Protein AF-A0A920PV78-F1 (afdb_monomer_lite)

Foldseek 3Di:
DFQQDAQLGPFDADAAPDPPDDDQDSVNLVVVVVPDDLVLFACWEEEELDCQLPNNVVNSVRSHGQAYEYEHQDPVSLVSNVVRCVSSVNVVRYDYDNDHSVVCLVPPDDAGSYYHDDDDPPDPCVVVSVVSVVVGHD

Radius of gyration: 13.83 Å; chains: 1; bounding box: 33×33×33 Å

Structure (mmCIF, N/CA/C/O backbone):
data_AF-A0A920PV78-F1
#
_entry.id   AF-A0A920PV78-F1
#
loop_
_atom_site.group_PDB
_atom_site.id
_atom_site.type_symbol
_atom_site.label_atom_id
_atom_site.label_alt_id
_atom_site.label_comp_id
_atom_site.label_asym_id
_atom_site.label_entity_id
_atom_site.label_seq_id
_atom_site.pdbx_PDB_ins_code
_atom_site.Cartn_x
_atom_site.Cartn_y
_atom_site.Cartn_z
_atom_site.occupancy
_atom_site.B_iso_or_equiv
_atom_site.auth_seq_id
_atom_site.auth_comp_id
_atom_site.auth_asym_id
_atom_site.auth_atom_id
_atom_site.pdbx_PDB_model_num
ATOM 1 N N . MET A 1 1 ? 5.103 12.689 5.967 1.00 86.69 1 MET A N 1
ATOM 2 C CA . MET A 1 1 ? 3.964 12.552 5.028 1.00 86.69 1 MET A CA 1
ATOM 3 C C . MET A 1 1 ? 2.683 12.385 5.833 1.00 86.69 1 MET A C 1
ATOM 5 O O . MET A 1 1 ? 2.788 12.178 7.041 1.00 86.69 1 MET A O 1
ATOM 9 N N . ARG A 1 2 ? 1.503 12.491 5.217 1.00 93.75 2 ARG A N 1
ATOM 10 C CA . ARG A 1 2 ? 0.218 12.165 5.852 1.00 93.75 2 ARG A CA 1
ATOM 11 C C . ARG A 1 2 ? -0.676 11.354 4.909 1.00 93.75 2 ARG A C 1
ATOM 13 O O . ARG A 1 2 ? -0.409 11.324 3.704 1.00 93.75 2 ARG A O 1
ATOM 20 N N . VAL A 1 3 ? -1.677 10.686 5.478 1.00 96.06 3 VAL A N 1
ATOM 21 C CA . VAL A 1 3 ? -2.790 10.064 4.737 1.00 96.06 3 VAL A CA 1
ATOM 22 C C . VAL A 1 3 ? -3.632 11.177 4.111 1.00 96.06 3 VAL A C 1
ATOM 24 O O . VAL A 1 3 ? -3.970 12.138 4.810 1.00 96.06 3 VAL A O 1
ATOM 27 N N . ALA A 1 4 ? -3.925 11.085 2.815 1.00 95.62 4 ALA A N 1
ATOM 28 C CA . ALA A 1 4 ? -4.491 12.197 2.055 1.00 95.62 4 ALA A CA 1
ATOM 29 C C . ALA A 1 4 ? -6.029 12.283 2.145 1.00 95.62 4 ALA A C 1
ATOM 31 O O . ALA A 1 4 ? -6.594 13.383 2.178 1.00 95.62 4 ALA A O 1
ATOM 32 N N . GLY A 1 5 ? -6.706 11.140 2.233 1.00 93.38 5 GLY A N 1
ATOM 33 C CA . GLY A 1 5 ? -8.157 10.988 2.213 1.00 93.38 5 GLY A CA 1
ATOM 34 C C . GLY A 1 5 ? -8.642 9.777 3.014 1.00 93.38 5 GLY A C 1
ATOM 35 O O . GLY A 1 5 ? -7.881 9.161 3.759 1.00 93.38 5 GLY A O 1
ATOM 36 N N . GLY A 1 6 ? -9.939 9.480 2.917 1.00 94.81 6 GLY A N 1
ATOM 37 C CA . GLY A 1 6 ? -10.564 8.351 3.611 1.00 94.81 6 GLY A CA 1
ATOM 38 C C . GLY A 1 6 ? -10.736 8.520 5.130 1.00 94.81 6 GLY A C 1
ATOM 39 O O . GLY A 1 6 ? -10.683 9.637 5.653 1.00 94.81 6 GLY A O 1
ATOM 40 N N . SER A 1 7 ? -10.963 7.407 5.834 1.00 96.50 7 SER A N 1
ATOM 41 C CA . SER A 1 7 ? -11.244 7.372 7.278 1.00 96.50 7 SER A CA 1
ATOM 42 C C . SER A 1 7 ? -10.067 7.834 8.139 1.00 96.50 7 SER A C 1
ATOM 44 O O . SER A 1 7 ? -10.270 8.458 9.177 1.00 96.50 7 SER A O 1
ATOM 46 N N . GLU A 1 8 ? -8.833 7.602 7.684 1.00 96.75 8 GLU A N 1
ATOM 47 C CA . GLU A 1 8 ? -7.606 7.930 8.417 1.00 96.75 8 GLU A CA 1
ATOM 48 C C . GLU A 1 8 ? -6.941 9.231 7.938 1.00 96.75 8 GLU A C 1
ATOM 50 O O . GLU A 1 8 ? -5.763 9.484 8.226 1.00 96.75 8 GLU A O 1
ATOM 55 N N . LYS A 1 9 ? -7.682 10.078 7.208 1.00 96.56 9 LYS A N 1
ATOM 56 C CA . LYS A 1 9 ? -7.189 11.345 6.653 1.00 96.56 9 LYS A CA 1
ATOM 57 C C . LYS A 1 9 ? -6.443 12.188 7.693 1.00 96.56 9 LYS A C 1
ATOM 59 O O . LYS A 1 9 ? -6.900 12.417 8.810 1.00 96.56 9 LYS A O 1
ATOM 64 N N . GLY A 1 10 ? -5.289 12.724 7.295 1.00 95.19 10 GLY A N 1
ATOM 65 C CA . GLY A 1 10 ? -4.483 13.634 8.109 1.00 95.19 10 GLY A CA 1
ATOM 66 C C . GLY A 1 10 ? -3.550 12.948 9.112 1.00 95.19 10 GLY A C 1
ATOM 67 O O . GLY A 1 10 ? -2.667 13.624 9.667 1.00 95.19 10 GLY A O 1
ATOM 68 N N . ARG A 1 11 ? -3.652 11.625 9.316 1.00 96.19 11 ARG A N 1
ATOM 69 C CA . ARG A 1 11 ? -2.695 10.879 10.148 1.00 96.19 11 ARG A CA 1
ATOM 70 C C . ARG A 1 11 ? -1.281 10.967 9.591 1.00 96.19 11 ARG A C 1
ATOM 72 O O . ARG A 1 11 ? -1.071 10.952 8.381 1.00 96.19 11 ARG A O 1
ATOM 79 N N . ARG A 1 12 ? -0.292 11.097 10.482 1.00 94.94 12 ARG A N 1
ATOM 80 C CA . ARG A 1 12 ? 1.124 11.196 10.099 1.00 94.94 12 ARG A CA 1
ATOM 81 C C . ARG A 1 12 ? 1.662 9.834 9.683 1.00 94.94 12 ARG A C 1
ATOM 83 O O . ARG A 1 12 ? 1.474 8.861 10.394 1.00 94.94 12 ARG A O 1
ATOM 90 N N . LEU A 1 13 ? 2.415 9.827 8.588 1.00 94.25 13 LEU A N 1
ATOM 91 C CA . LEU A 1 13 ? 3.166 8.679 8.097 1.00 94.25 13 LEU A CA 1
ATOM 92 C C . LEU A 1 13 ? 4.664 8.980 8.143 1.00 94.25 13 LEU A C 1
ATOM 94 O O . LEU A 1 13 ? 5.117 10.057 7.711 1.00 94.25 13 LEU A O 1
ATOM 98 N N . LYS A 1 14 ? 5.423 8.003 8.640 1.00 93.38 14 LYS A N 1
ATOM 99 C CA . LYS A 1 14 ? 6.883 7.966 8.584 1.00 93.38 14 LYS A CA 1
ATOM 100 C C . LYS A 1 14 ? 7.351 7.892 7.130 1.00 93.38 14 LYS A C 1
ATOM 102 O O . LYS A 1 14 ? 6.676 7.335 6.263 1.00 93.38 14 LYS A O 1
ATOM 107 N N . GLY A 1 15 ? 8.487 8.533 6.871 1.00 88.19 15 GLY A N 1
ATOM 108 C CA . GLY A 1 15 ? 9.099 8.606 5.548 1.00 88.19 15 GLY A CA 1
ATOM 109 C C . GLY A 1 15 ? 10.017 7.437 5.226 1.00 88.19 15 GLY A C 1
ATOM 110 O O . GLY A 1 15 ? 10.325 6.628 6.097 1.00 88.19 15 GLY A O 1
ATOM 111 N N . ALA A 1 16 ? 10.453 7.382 3.967 1.00 84.06 16 ALA A N 1
ATOM 112 C CA . ALA A 1 16 ? 11.410 6.389 3.502 1.00 84.06 16 ALA A CA 1
ATOM 113 C C . ALA A 1 16 ? 12.742 6.567 4.237 1.00 84.06 16 ALA A C 1
ATOM 115 O O . ALA A 1 16 ? 13.184 7.693 4.470 1.00 84.06 16 ALA A O 1
ATOM 116 N N . VAL A 1 17 ? 13.391 5.454 4.576 1.00 79.25 17 VAL A N 1
ATOM 117 C CA . VAL A 1 17 ? 14.694 5.466 5.267 1.00 79.25 17 VAL A CA 1
ATOM 118 C C . VAL A 1 17 ? 15.835 5.829 4.305 1.00 79.25 17 VAL A C 1
ATOM 120 O O . VAL A 1 17 ? 16.872 6.340 4.719 1.00 79.25 17 VAL A O 1
ATOM 123 N N . THR A 1 18 ? 15.648 5.593 3.005 1.00 70.06 18 THR A N 1
ATOM 124 C CA . THR A 1 18 ? 16.623 5.874 1.946 1.00 70.06 18 THR A CA 1
ATOM 125 C C . THR A 1 18 ? 16.369 7.231 1.285 1.00 70.06 18 THR A C 1
ATOM 127 O O . THR A 1 18 ? 15.274 7.508 0.794 1.00 70.06 18 THR A O 1
ATOM 130 N N . SER A 1 19 ? 17.406 8.072 1.221 1.00 56.56 19 SER A N 1
ATOM 131 C CA . SER A 1 19 ? 17.350 9.446 0.693 1.00 56.56 19 SER A CA 1
ATOM 132 C C . SER A 1 19 ? 17.176 9.543 -0.826 1.00 56.56 19 SER A C 1
ATOM 134 O O . SER A 1 19 ? 16.804 10.600 -1.327 1.00 56.56 19 SER A O 1
ATOM 136 N N . ASN A 1 20 ? 17.409 8.454 -1.565 1.00 63.09 20 ASN A N 1
ATOM 137 C CA . ASN A 1 20 ? 17.364 8.443 -3.032 1.00 63.09 20 ASN A CA 1
ATOM 138 C C . ASN A 1 20 ? 15.993 8.068 -3.622 1.00 63.09 20 ASN A C 1
ATOM 140 O O . ASN A 1 20 ? 15.857 7.906 -4.834 1.00 63.09 20 ASN A O 1
ATOM 144 N N . THR A 1 21 ? 14.978 7.914 -2.773 1.00 62.69 21 THR A N 1
ATOM 145 C CA . THR A 1 21 ? 13.622 7.523 -3.173 1.00 62.69 21 THR A CA 1
ATOM 146 C C . THR A 1 21 ? 12.733 8.760 -3.220 1.00 62.69 21 THR A C 1
ATOM 148 O O . THR A 1 21 ? 12.501 9.402 -2.194 1.00 62.69 21 THR A O 1
ATOM 151 N N . ARG A 1 22 ? 12.228 9.113 -4.410 1.00 65.44 22 ARG A N 1
ATOM 152 C CA . ARG A 1 22 ? 11.190 10.143 -4.534 1.00 65.44 22 ARG A CA 1
ATOM 153 C C . ARG A 1 22 ? 9.903 9.581 -3.949 1.00 65.44 22 ARG A C 1
ATOM 155 O O . ARG A 1 22 ? 9.322 8.669 -4.515 1.00 65.44 22 ARG A O 1
ATOM 162 N N . ALA A 1 23 ? 9.479 10.112 -2.810 1.00 70.00 23 ALA A N 1
ATOM 163 C CA . ALA A 1 23 ? 8.217 9.707 -2.216 1.00 70.00 23 ALA A CA 1
ATOM 164 C C . ALA A 1 23 ? 7.043 10.224 -3.057 1.00 70.00 23 ALA A C 1
ATOM 166 O O . ALA A 1 23 ? 6.986 11.415 -3.380 1.00 70.00 23 ALA A O 1
ATOM 167 N N . THR A 1 24 ? 6.077 9.352 -3.339 1.00 79.38 24 THR A N 1
ATOM 168 C CA . THR A 1 24 ? 4.803 9.750 -3.941 1.00 79.38 24 THR A CA 1
ATOM 169 C C . THR A 1 24 ? 4.124 10.780 -3.042 1.00 79.38 24 THR A C 1
ATOM 171 O O . THR A 1 24 ? 3.922 10.576 -1.838 1.00 79.38 24 THR A O 1
ATOM 174 N N . THR A 1 25 ? 3.865 11.963 -3.600 1.00 85.25 25 THR A N 1
ATOM 175 C CA . THR A 1 25 ? 3.387 13.103 -2.812 1.00 85.25 25 THR A CA 1
ATOM 176 C C . THR A 1 25 ? 1.951 12.877 -2.347 1.00 85.25 25 THR A C 1
ATOM 178 O O . THR A 1 25 ? 1.188 12.152 -2.980 1.00 85.25 25 THR A O 1
ATOM 181 N N . GLU A 1 26 ? 1.557 13.537 -1.257 1.00 88.12 26 GLU A N 1
ATOM 182 C CA . GLU A 1 26 ? 0.172 13.504 -0.762 1.00 88.12 26 GLU A CA 1
ATOM 183 C C . GLU A 1 26 ? -0.832 13.933 -1.842 1.00 88.12 26 GLU A C 1
ATOM 185 O O . GLU A 1 26 ? -1.865 13.296 -2.013 1.00 88.12 26 GLU A O 1
ATOM 190 N N . ARG A 1 27 ? -0.477 14.943 -2.650 1.00 90.12 27 ARG A N 1
ATOM 191 C CA . ARG A 1 27 ? -1.287 15.401 -3.785 1.00 90.12 27 ARG A CA 1
ATOM 192 C C . ARG A 1 27 ? -1.450 14.326 -4.861 1.00 90.12 27 ARG A C 1
ATOM 194 O O . ARG A 1 27 ? -2.539 14.191 -5.406 1.00 90.12 27 ARG A O 1
ATOM 201 N N . VAL A 1 28 ? -0.386 13.585 -5.178 1.00 91.50 28 VAL A N 1
ATOM 202 C CA . VAL A 1 28 ? -0.443 12.504 -6.177 1.00 91.50 28 VAL A CA 1
ATOM 203 C C . VAL A 1 28 ? -1.284 11.342 -5.654 1.00 91.50 28 VAL A C 1
ATOM 205 O O . VAL A 1 28 ? -2.151 10.875 -6.382 1.00 91.50 28 VAL A O 1
ATOM 208 N N . ARG A 1 29 ? -1.113 10.934 -4.387 1.00 93.31 29 ARG A N 1
ATOM 209 C CA . ARG A 1 29 ? -1.968 9.901 -3.775 1.00 93.31 29 ARG A CA 1
ATOM 210 C C . ARG A 1 29 ? -3.444 10.298 -3.794 1.00 93.31 29 ARG A C 1
ATOM 212 O O . ARG A 1 29 ? -4.262 9.526 -4.275 1.00 93.31 29 ARG A O 1
ATOM 219 N N . ALA A 1 30 ? -3.768 11.519 -3.364 1.00 92.50 30 ALA A N 1
ATOM 220 C CA . ALA A 1 30 ? -5.139 12.029 -3.412 1.00 92.50 30 ALA A CA 1
ATOM 221 C C . ALA A 1 30 ? -5.718 12.000 -4.834 1.00 92.50 30 ALA A C 1
ATOM 223 O O . ALA A 1 30 ? -6.862 11.604 -5.026 1.00 92.50 30 ALA A O 1
ATOM 224 N N . ALA A 1 31 ? -4.928 12.406 -5.833 1.00 94.81 31 ALA A N 1
ATOM 225 C CA . ALA A 1 31 ? -5.363 12.402 -7.224 1.00 94.81 31 ALA A CA 1
ATOM 226 C C . ALA A 1 31 ? -5.638 10.982 -7.742 1.00 94.81 31 ALA A C 1
ATOM 228 O O . ALA A 1 31 ? -6.658 10.781 -8.390 1.00 94.81 31 ALA A O 1
ATOM 229 N N . ILE A 1 32 ? -4.779 10.006 -7.421 1.00 94.75 32 ILE A N 1
ATOM 230 C CA . ILE A 1 32 ? -4.966 8.599 -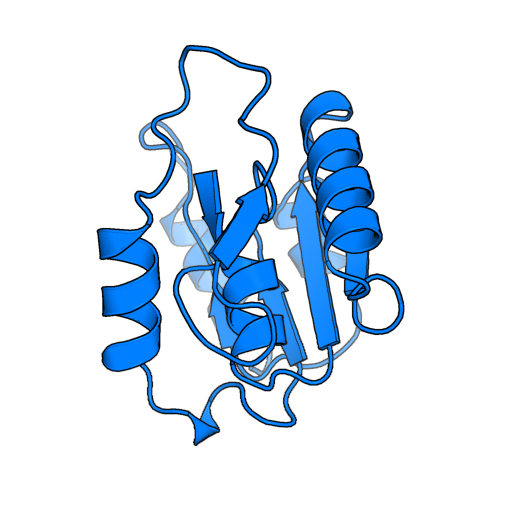7.811 1.00 94.75 32 ILE A CA 1
ATOM 231 C C . ILE A 1 32 ? -6.313 8.081 -7.296 1.00 94.75 32 ILE A C 1
ATOM 233 O O . ILE A 1 32 ? -7.143 7.659 -8.094 1.00 94.75 32 ILE A O 1
ATOM 237 N N . PHE A 1 33 ? -6.582 8.189 -5.992 1.00 95.19 33 PHE A N 1
ATOM 238 C CA . PHE A 1 33 ? -7.827 7.673 -5.404 1.00 95.19 33 PHE A CA 1
ATOM 239 C C . PHE A 1 33 ? -9.075 8.494 -5.752 1.00 95.19 33 PHE A C 1
ATOM 241 O O . PHE A 1 33 ? -10.187 8.007 -5.577 1.00 95.19 33 PHE A O 1
ATOM 248 N N . ASN A 1 34 ? -8.909 9.714 -6.269 1.00 94.69 34 ASN A N 1
ATOM 249 C CA . ASN A 1 34 ? -10.001 10.499 -6.843 1.00 94.69 34 ASN A CA 1
ATOM 250 C C . ASN A 1 34 ? -10.319 10.111 -8.301 1.00 94.69 34 ASN A C 1
ATOM 252 O O . ASN A 1 34 ? -11.405 10.415 -8.782 1.00 94.69 34 ASN A O 1
ATOM 256 N N . ILE A 1 35 ? -9.368 9.503 -9.017 1.00 95.81 35 ILE A N 1
ATOM 257 C CA . ILE A 1 35 ? -9.535 9.060 -10.411 1.00 95.81 35 ILE A CA 1
ATOM 258 C C . ILE A 1 35 ? -10.004 7.604 -10.474 1.00 95.81 35 ILE A C 1
ATOM 260 O O . ILE A 1 35 ? -10.811 7.265 -11.335 1.00 95.81 35 ILE A O 1
ATOM 264 N N . LEU A 1 36 ? -9.481 6.744 -9.596 1.00 94.44 36 LEU A N 1
ATOM 265 C CA . LEU A 1 36 ? -9.849 5.332 -9.547 1.00 94.44 36 LEU A CA 1
ATOM 266 C C . LEU A 1 36 ? -11.336 5.162 -9.219 1.00 94.44 36 LEU A C 1
ATOM 268 O O . LEU A 1 36 ? -11.835 5.780 -8.279 1.00 94.44 36 LEU A O 1
ATOM 272 N N . ASP A 1 37 ? -12.011 4.275 -9.953 1.00 95.12 37 ASP A N 1
ATOM 273 C CA . ASP A 1 37 ? -13.366 3.843 -9.611 1.00 95.12 37 ASP A CA 1
ATOM 274 C C . ASP A 1 37 ? -13.334 3.150 -8.235 1.00 95.12 37 ASP A C 1
ATOM 276 O O . ASP A 1 37 ? -12.611 2.160 -8.075 1.00 95.12 37 ASP A O 1
ATOM 280 N N . PRO A 1 38 ? -14.085 3.646 -7.232 1.00 94.94 38 PRO A N 1
ATOM 281 C CA . PRO A 1 38 ? -14.136 3.034 -5.910 1.00 94.94 38 PRO A CA 1
ATOM 282 C C . PRO A 1 38 ? -14.519 1.551 -5.918 1.00 94.94 38 PRO A C 1
ATOM 284 O O . PRO A 1 38 ? -14.048 0.811 -5.057 1.00 94.94 38 PRO A O 1
ATOM 287 N N . ASN A 1 39 ? -15.297 1.090 -6.903 1.00 95.00 39 ASN A N 1
ATOM 288 C CA . ASN A 1 39 ? -15.698 -0.316 -7.013 1.00 95.00 39 ASN A CA 1
ATOM 289 C C . ASN A 1 39 ? -14.519 -1.270 -7.261 1.00 95.00 39 ASN A C 1
ATOM 291 O O . ASN A 1 39 ? -14.661 -2.468 -7.049 1.00 95.00 39 ASN A O 1
ATOM 295 N N . LEU A 1 40 ? -13.360 -0.758 -7.690 1.00 93.50 40 LEU A N 1
ATOM 296 C CA . LEU A 1 40 ? -12.152 -1.564 -7.899 1.00 93.50 40 LEU A CA 1
ATOM 297 C C . LEU A 1 40 ? -11.438 -1.932 -6.594 1.00 93.50 40 LEU A C 1
ATOM 299 O O . LEU A 1 40 ? -10.536 -2.760 -6.614 1.00 93.50 40 LEU A O 1
ATOM 303 N N . TYR A 1 41 ? -11.750 -1.278 -5.472 1.00 95.06 41 TYR A N 1
ATOM 304 C CA . TYR A 1 41 ? -11.017 -1.511 -4.225 1.00 95.06 41 TYR A CA 1
ATOM 305 C C . TYR A 1 41 ? -11.872 -1.470 -2.958 1.00 95.06 41 TYR A C 1
ATOM 307 O O . TYR A 1 41 ? -11.467 -2.060 -1.959 1.00 95.06 41 TYR A O 1
ATOM 315 N N . GLN A 1 42 ? -13.022 -0.789 -2.940 1.00 96.56 42 GLN A N 1
ATOM 316 C CA . GLN A 1 42 ? -13.879 -0.734 -1.754 1.00 96.56 42 GLN A CA 1
ATOM 317 C C . GLN A 1 42 ? -14.508 -2.096 -1.466 1.00 96.56 42 GLN A C 1
ATOM 319 O O . GLN A 1 42 ? -15.121 -2.697 -2.342 1.00 96.56 42 GLN A O 1
ATOM 324 N N . GLY A 1 43 ? -14.347 -2.590 -0.236 1.00 96.25 43 GLY A N 1
ATOM 325 C CA . GLY A 1 43 ? -14.739 -3.957 0.126 1.00 96.25 43 GLY A CA 1
ATOM 326 C C . GLY A 1 43 ? -13.872 -5.053 -0.516 1.00 96.25 43 GLY A C 1
ATOM 327 O O . GLY A 1 43 ? -14.160 -6.236 -0.360 1.00 96.25 43 GLY A O 1
ATOM 328 N N . GLY A 1 44 ? -12.825 -4.667 -1.252 1.00 95.88 44 GLY A N 1
ATOM 329 C CA . GLY A 1 44 ? -11.947 -5.566 -1.993 1.00 95.88 44 GLY A CA 1
ATOM 330 C C . GLY A 1 44 ? -10.583 -5.775 -1.337 1.00 95.88 44 GLY A C 1
ATOM 331 O O . GLY A 1 44 ? -10.256 -5.212 -0.282 1.00 95.88 44 GLY A O 1
ATOM 332 N N . ARG A 1 45 ? -9.760 -6.592 -1.997 1.00 96.25 45 ARG A N 1
ATOM 333 C CA . ARG A 1 45 ? -8.365 -6.872 -1.643 1.00 96.25 45 ARG A CA 1
ATOM 334 C C . ARG A 1 45 ? -7.431 -6.140 -2.598 1.00 96.25 45 ARG A C 1
ATOM 336 O O . ARG A 1 45 ? -7.486 -6.348 -3.805 1.00 96.25 45 ARG A O 1
ATOM 343 N N . VAL A 1 46 ? -6.504 -5.359 -2.054 1.00 97.12 46 VAL A N 1
ATOM 344 C CA . VAL A 1 46 ? -5.491 -4.642 -2.844 1.00 97.12 46 VAL A CA 1
ATOM 345 C C . VAL A 1 46 ? -4.107 -5.250 -2.622 1.00 97.12 46 VAL A C 1
ATOM 347 O O . VAL A 1 46 ? -3.759 -5.658 -1.512 1.00 97.12 46 VAL A O 1
ATOM 350 N N . LEU A 1 47 ? -3.302 -5.297 -3.678 1.00 96.50 47 LEU A N 1
ATOM 351 C CA . LEU A 1 47 ? -1.901 -5.711 -3.633 1.00 96.50 47 LEU A CA 1
ATOM 352 C C . LEU A 1 47 ? -0.994 -4.507 -3.912 1.00 96.50 47 LEU A C 1
ATOM 354 O O . LEU A 1 47 ? -1.087 -3.908 -4.977 1.00 96.50 47 LEU A O 1
ATOM 358 N N . ASP A 1 48 ? -0.109 -4.152 -2.982 1.00 96.06 48 ASP A N 1
ATOM 359 C CA . ASP A 1 48 ? 0.858 -3.054 -3.134 1.00 96.06 48 ASP A CA 1
ATOM 360 C C . ASP A 1 48 ? 2.263 -3.634 -3.388 1.00 96.06 48 ASP A C 1
ATOM 362 O O . ASP A 1 48 ? 2.974 -4.020 -2.460 1.00 96.06 48 ASP A O 1
ATOM 366 N N . LEU A 1 49 ? 2.650 -3.759 -4.662 1.00 92.88 49 LEU A N 1
ATOM 367 C CA . LEU A 1 49 ? 3.801 -4.562 -5.113 1.00 92.88 49 LEU A CA 1
ATOM 368 C C . LEU A 1 49 ? 5.177 -3.897 -4.913 1.00 92.88 49 LEU A C 1
ATOM 370 O O . LEU A 1 49 ? 6.200 -4.578 -4.947 1.00 92.88 49 LEU A O 1
ATOM 374 N N . PHE A 1 50 ? 5.207 -2.584 -4.686 1.00 90.56 50 PHE A N 1
ATOM 375 C CA . PHE A 1 50 ? 6.423 -1.806 -4.414 1.00 90.56 50 PHE A CA 1
ATOM 376 C C . PHE A 1 50 ? 6.153 -0.833 -3.274 1.00 90.56 50 PHE A C 1
ATOM 378 O O . PHE A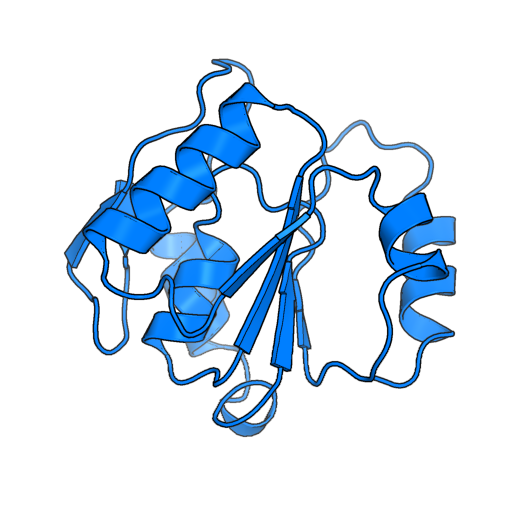 1 50 ? 6.218 0.387 -3.430 1.00 90.56 50 PHE A O 1
ATOM 385 N N . SER A 1 51 ? 5.793 -1.394 -2.123 1.00 91.56 51 SER A N 1
ATOM 386 C C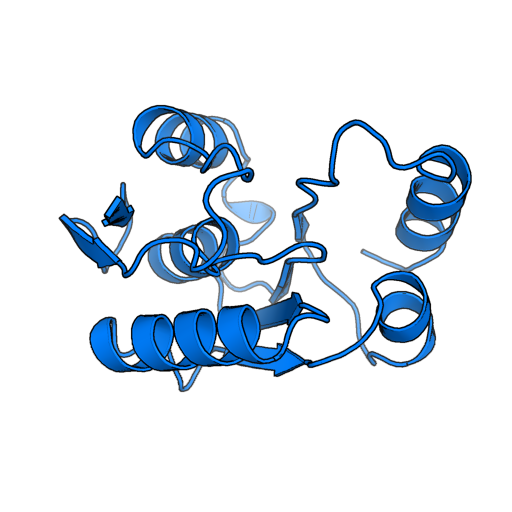A . SER A 1 51 ? 5.122 -0.632 -1.075 1.00 91.56 51 SER A CA 1
ATOM 387 C C . SER A 1 51 ? 5.949 0.534 -0.533 1.00 91.56 51 SER A C 1
ATOM 389 O O . SER A 1 51 ? 5.377 1.554 -0.138 1.00 91.56 51 SER A O 1
ATOM 391 N N . GLY A 1 52 ? 7.282 0.434 -0.476 1.00 90.81 52 GLY A N 1
ATOM 392 C CA . GLY A 1 52 ? 8.135 1.486 0.070 1.00 90.81 52 GLY A CA 1
ATOM 393 C C . GLY A 1 52 ? 7.747 1.817 1.512 1.00 90.81 52 GLY A C 1
ATOM 394 O O . GLY A 1 52 ? 7.936 1.024 2.427 1.00 90.81 52 GLY A O 1
ATOM 395 N N . THR A 1 53 ? 7.161 2.995 1.740 1.00 91.31 53 THR A N 1
ATOM 396 C CA . THR A 1 53 ? 6.638 3.387 3.066 1.00 91.31 53 THR A CA 1
ATOM 397 C C . THR A 1 53 ? 5.221 2.887 3.362 1.00 91.31 53 THR A C 1
ATOM 399 O O . THR A 1 53 ? 4.685 3.174 4.437 1.00 91.31 53 THR A O 1
ATOM 402 N N . GLY A 1 54 ? 4.598 2.190 2.411 1.00 93.88 54 GLY A N 1
ATOM 403 C CA . GLY A 1 54 ? 3.226 1.683 2.456 1.00 93.88 54 GLY A CA 1
ATOM 404 C C . GLY A 1 54 ? 2.182 2.759 2.180 1.00 93.88 54 GLY A C 1
ATOM 405 O O . GLY A 1 54 ? 1.008 2.581 2.483 1.00 93.88 54 GLY A O 1
ATOM 406 N N . SER A 1 55 ? 2.593 3.924 1.671 1.00 95.06 55 SER A N 1
ATOM 407 C CA . SER A 1 55 ? 1.699 5.082 1.623 1.00 95.06 55 SER A CA 1
ATOM 408 C C . SER A 1 55 ? 0.518 4.920 0.664 1.00 95.06 55 SER A C 1
ATOM 410 O O . SER A 1 55 ? -0.525 5.504 0.929 1.00 95.06 55 SER A O 1
ATOM 412 N N . LEU A 1 56 ? 0.666 4.144 -0.415 1.00 95.56 56 LEU A N 1
ATOM 413 C CA . LEU A 1 56 ? -0.405 3.880 -1.378 1.00 95.56 56 LEU A CA 1
ATOM 414 C C . LEU A 1 56 ? -1.388 2.833 -0.847 1.00 95.56 56 LEU A C 1
ATOM 416 O O . LEU A 1 56 ? -2.583 3.111 -0.794 1.00 95.56 56 LEU A O 1
ATOM 420 N N . GLY A 1 57 ? -0.908 1.687 -0.359 1.00 97.31 57 GLY A N 1
ATOM 421 C CA . GLY A 1 57 ? -1.783 0.696 0.269 1.00 97.31 57 GLY A CA 1
ATOM 422 C C . GLY A 1 57 ? -2.508 1.210 1.523 1.00 97.31 57 GLY A C 1
ATOM 423 O O . GLY A 1 57 ? -3.670 0.881 1.744 1.00 97.31 57 GLY A O 1
ATOM 424 N N . ILE A 1 58 ? -1.886 2.085 2.325 1.00 97.88 58 ILE A N 1
ATOM 425 C CA . ILE A 1 58 ? -2.571 2.747 3.453 1.00 97.88 58 ILE A CA 1
ATOM 426 C C . ILE A 1 58 ? -3.691 3.671 2.961 1.00 97.88 58 ILE A C 1
ATOM 428 O O . ILE A 1 58 ? -4.737 3.758 3.601 1.00 97.88 58 ILE A O 1
ATOM 432 N N . GLU A 1 59 ? -3.491 4.353 1.835 1.00 97.31 59 GLU A N 1
ATOM 433 C CA . GLU A 1 59 ? -4.526 5.184 1.220 1.00 97.31 59 GLU A CA 1
ATOM 434 C C . GLU A 1 59 ? -5.703 4.316 0.743 1.00 97.31 59 GLU A C 1
ATOM 436 O O . GLU A 1 59 ? -6.849 4.657 1.026 1.00 97.31 59 GLU A O 1
ATOM 441 N N . ALA A 1 60 ? -5.433 3.143 0.154 1.00 97.94 60 ALA A N 1
ATOM 442 C CA . ALA A 1 60 ? -6.472 2.178 -0.215 1.00 97.94 60 ALA A CA 1
ATOM 443 C C . ALA A 1 60 ? -7.302 1.725 0.996 1.00 97.94 60 ALA A C 1
ATOM 445 O O . ALA A 1 60 ? -8.531 1.772 0.954 1.00 97.94 60 ALA A O 1
ATOM 446 N N . LEU A 1 61 ? -6.644 1.358 2.102 1.00 98.31 61 LEU A N 1
ATOM 447 C CA . LEU A 1 61 ? -7.326 1.007 3.354 1.00 98.31 61 LEU A CA 1
ATOM 448 C C . LEU A 1 61 ? -8.169 2.162 3.893 1.00 98.31 61 LEU A C 1
ATOM 450 O O . LEU A 1 61 ? -9.320 1.962 4.277 1.00 98.31 61 LEU A O 1
ATOM 454 N N . SER A 1 62 ? -7.616 3.376 3.891 1.00 97.69 62 SER A N 1
ATOM 455 C CA . SER A 1 62 ? -8.325 4.577 4.339 1.00 97.69 62 SER A CA 1
ATOM 456 C C . SER A 1 62 ? -9.572 4.847 3.486 1.00 97.69 62 SER A C 1
ATOM 458 O O . SER A 1 62 ? -10.602 5.276 4.004 1.00 97.69 62 SER A O 1
ATOM 460 N N . HIS A 1 63 ? -9.511 4.571 2.182 1.00 97.56 63 HIS A N 1
ATOM 461 C CA . HIS A 1 63 ? -10.612 4.763 1.237 1.00 97.56 63 HIS A CA 1
ATOM 462 C C . HIS A 1 63 ? -11.628 3.606 1.187 1.00 97.56 63 HIS A C 1
ATOM 464 O O . HIS A 1 63 ? -12.611 3.704 0.448 1.00 97.56 63 HIS A O 1
ATOM 470 N N . GLY A 1 64 ? -11.446 2.558 1.997 1.00 97.44 64 GLY A N 1
ATOM 471 C CA . GLY A 1 64 ? -12.439 1.500 2.187 1.00 97.44 64 GLY A CA 1
ATOM 472 C C . GLY A 1 64 ? -12.061 0.128 1.635 1.00 97.44 64 GLY A C 1
ATOM 473 O O . GLY A 1 64 ? -12.941 -0.723 1.547 1.00 97.44 64 GLY A O 1
ATOM 474 N N . ALA A 1 65 ? -10.796 -0.115 1.278 1.00 98.12 65 ALA A N 1
ATOM 475 C CA . ALA A 1 65 ? -10.336 -1.481 1.035 1.00 98.12 65 ALA A CA 1
ATOM 476 C C . ALA A 1 65 ? -10.441 -2.336 2.308 1.00 98.12 65 ALA A C 1
ATOM 478 O O . ALA A 1 65 ? -10.157 -1.869 3.419 1.00 98.12 65 ALA A O 1
ATOM 479 N N . ASP A 1 66 ? -10.830 -3.600 2.145 1.00 97.88 66 ASP A N 1
ATOM 480 C CA . ASP A 1 66 ? -10.991 -4.532 3.263 1.00 97.88 66 ASP A CA 1
ATOM 481 C C . ASP A 1 66 ? -9.673 -5.184 3.663 1.00 97.88 66 ASP A C 1
ATOM 483 O O . ASP A 1 66 ? -9.450 -5.465 4.845 1.00 97.88 66 ASP A O 1
ATOM 487 N N . TRP A 1 67 ? -8.782 -5.382 2.693 1.00 98.00 67 TRP A N 1
ATOM 488 C CA . TRP A 1 67 ? -7.471 -5.964 2.929 1.00 98.00 67 TRP A CA 1
ATOM 489 C C . TRP A 1 67 ? -6.411 -5.389 2.000 1.00 98.00 67 TRP A C 1
ATOM 491 O O . TRP A 1 67 ? -6.671 -5.190 0.814 1.00 98.00 67 TRP A O 1
ATOM 501 N N . VAL A 1 68 ? -5.191 -5.213 2.513 1.00 98.25 68 VAL A N 1
ATOM 502 C CA . VAL A 1 68 ? -4.021 -4.902 1.684 1.00 98.25 68 VAL A CA 1
ATOM 503 C C . VAL A 1 68 ? -2.828 -5.792 2.014 1.00 98.25 68 VAL A C 1
ATOM 505 O O . VAL A 1 68 ? -2.362 -5.850 3.155 1.00 98.25 68 VAL A O 1
ATOM 508 N N . ASP A 1 69 ? -2.297 -6.454 0.988 1.00 97.69 69 ASP A N 1
ATOM 509 C CA . ASP A 1 69 ? -1.007 -7.137 1.046 1.00 97.69 69 ASP A CA 1
ATOM 510 C C . ASP A 1 69 ? 0.091 -6.191 0.532 1.00 97.69 69 ASP A C 1
ATOM 512 O O . ASP A 1 69 ? 0.079 -5.769 -0.622 1.00 97.69 69 ASP A O 1
ATOM 516 N N . PHE A 1 70 ? 1.044 -5.853 1.398 1.00 97.88 70 PHE A N 1
ATOM 517 C CA . PHE A 1 70 ? 2.178 -4.981 1.094 1.00 97.88 70 PHE A CA 1
ATOM 518 C C . PHE A 1 70 ? 3.406 -5.827 0.769 1.00 97.88 70 PHE A C 1
ATOM 520 O O . PHE A 1 70 ? 3.821 -6.633 1.601 1.00 97.88 70 PHE A O 1
ATOM 527 N N . VAL A 1 71 ? 4.018 -5.633 -0.395 1.00 96.75 71 VAL A N 1
ATOM 528 C CA . VAL A 1 71 ? 5.255 -6.306 -0.805 1.00 96.75 71 VAL A CA 1
ATOM 529 C C . VAL A 1 71 ? 6.400 -5.299 -0.793 1.00 96.75 71 VAL A C 1
ATOM 531 O O . VAL A 1 71 ? 6.375 -4.284 -1.488 1.00 96.75 71 VAL A O 1
ATOM 534 N N . GLU A 1 72 ? 7.407 -5.570 0.035 1.00 94.31 72 GLU A N 1
ATOM 535 C CA . GLU A 1 72 ? 8.599 -4.729 0.166 1.00 94.31 72 GLU A CA 1
ATOM 536 C C . GLU A 1 72 ? 9.803 -5.566 0.593 1.00 94.31 72 GLU A C 1
ATOM 538 O O . GLU A 1 72 ? 9.786 -6.182 1.657 1.00 94.31 72 GLU A O 1
ATOM 543 N N . TRP A 1 73 ? 10.878 -5.550 -0.188 1.00 92.50 73 TRP A N 1
ATOM 544 C CA . TRP A 1 73 ? 12.051 -6.387 0.049 1.00 92.50 73 TRP A CA 1
ATOM 545 C C . TRP A 1 73 ? 13.038 -5.775 1.064 1.00 92.50 73 TRP A C 1
ATOM 547 O O . TRP A 1 73 ? 13.701 -6.522 1.795 1.00 92.50 73 TRP A O 1
ATOM 557 N N . ASP A 1 74 ? 13.142 -4.440 1.165 1.00 92.00 74 ASP A N 1
ATOM 558 C CA . ASP A 1 74 ? 14.030 -3.779 2.130 1.00 92.00 74 ASP A CA 1
ATOM 559 C C . ASP A 1 74 ? 13.421 -3.860 3.536 1.00 92.00 74 ASP A C 1
ATOM 561 O O . ASP A 1 74 ? 12.426 -3.218 3.871 1.00 92.00 74 ASP A O 1
ATOM 565 N N . ARG A 1 75 ? 14.097 -4.604 4.417 1.00 93.25 75 ARG A N 1
ATOM 566 C CA . ARG A 1 75 ? 13.701 -4.807 5.818 1.00 93.25 75 ARG A CA 1
ATOM 567 C C . ARG A 1 75 ? 13.397 -3.508 6.575 1.00 93.25 75 ARG A C 1
ATOM 569 O O . ARG A 1 75 ? 12.523 -3.505 7.441 1.00 93.25 75 ARG A O 1
ATOM 576 N N . ARG A 1 76 ? 14.151 -2.434 6.327 1.00 92.81 76 ARG A N 1
ATOM 577 C CA . ARG A 1 76 ? 13.965 -1.141 7.004 1.00 92.81 76 ARG A CA 1
ATOM 578 C C . ARG A 1 76 ? 12.685 -0.473 6.523 1.00 92.81 76 ARG A C 1
ATOM 580 O O . ARG A 1 76 ? 11.983 0.112 7.340 1.00 92.81 76 ARG A O 1
ATOM 587 N N . GLN A 1 77 ? 12.368 -0.600 5.237 1.00 92.38 77 GLN A N 1
ATOM 588 C CA . GLN A 1 77 ? 11.123 -0.092 4.668 1.00 92.38 77 GLN A CA 1
ATOM 589 C C . GLN A 1 77 ? 9.928 -0.919 5.147 1.00 92.38 77 GLN A C 1
ATOM 591 O O . GLN A 1 77 ? 8.966 -0.340 5.644 1.00 92.38 77 GLN A O 1
ATOM 596 N N . SER A 1 78 ? 10.031 -2.254 5.184 1.00 94.94 78 SER A N 1
ATOM 597 C CA . SER A 1 78 ? 8.979 -3.101 5.769 1.00 94.94 78 SER A CA 1
ATOM 598 C C . SER A 1 78 ? 8.666 -2.709 7.222 1.00 94.94 78 SER A C 1
ATOM 600 O O . SER A 1 78 ? 7.503 -2.624 7.604 1.00 94.94 78 SER A O 1
ATOM 602 N N . ALA A 1 79 ? 9.690 -2.396 8.028 1.00 95.75 79 ALA A N 1
ATOM 603 C CA . ALA A 1 79 ? 9.500 -1.920 9.402 1.00 95.75 79 ALA A CA 1
ATOM 604 C C . ALA A 1 79 ? 8.809 -0.543 9.472 1.00 95.75 79 ALA A C 1
ATOM 606 O O . ALA A 1 79 ? 8.025 -0.285 10.389 1.00 95.75 79 ALA A O 1
ATOM 607 N N . VAL A 1 80 ? 9.068 0.342 8.502 1.00 95.81 80 VAL A N 1
ATOM 608 C CA . VAL 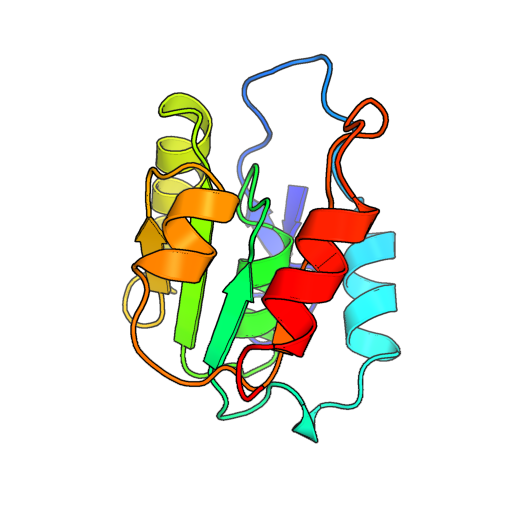A 1 80 ? 8.341 1.613 8.361 1.00 95.81 80 VAL A CA 1
ATOM 609 C C . VAL A 1 80 ? 6.868 1.365 8.035 1.00 95.81 80 VAL A C 1
ATOM 611 O O . VAL A 1 80 ? 6.021 1.996 8.667 1.00 95.81 80 VAL A O 1
ATOM 614 N N . ILE A 1 81 ? 6.557 0.435 7.124 1.00 96.75 81 ILE A N 1
ATOM 615 C CA . ILE A 1 81 ? 5.174 0.058 6.787 1.00 96.75 81 ILE A CA 1
ATOM 616 C C . ILE A 1 81 ? 4.446 -0.429 8.040 1.00 96.75 81 ILE A C 1
ATOM 618 O O . ILE A 1 81 ? 3.396 0.110 8.380 1.00 96.75 81 ILE A O 1
ATOM 622 N N . THR A 1 82 ? 5.027 -1.386 8.770 1.00 97.75 82 THR A N 1
ATOM 623 C CA . THR A 1 82 ? 4.441 -1.914 10.012 1.00 97.75 82 THR A CA 1
ATOM 624 C C . THR A 1 82 ? 4.160 -0.801 11.018 1.00 97.75 82 THR A C 1
ATOM 626 O O . THR A 1 82 ? 3.045 -0.690 11.517 1.00 97.75 82 THR A O 1
ATOM 62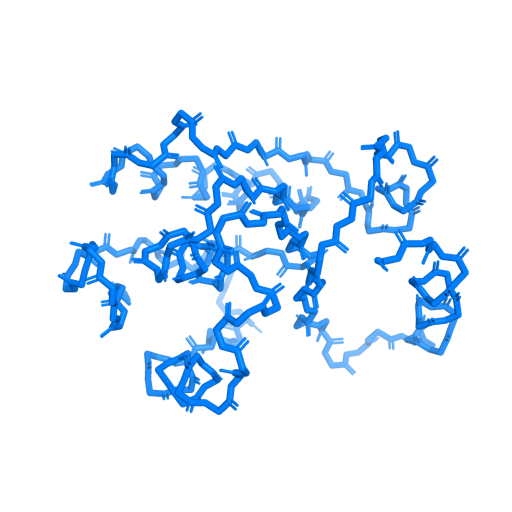9 N N . SER A 1 83 ? 5.127 0.089 11.255 1.00 97.31 83 SER A N 1
ATOM 630 C CA . SER A 1 83 ? 4.932 1.192 12.198 1.00 97.31 83 SER A CA 1
ATOM 631 C C . SER A 1 83 ? 3.875 2.200 11.732 1.00 97.31 83 SER A C 1
ATOM 633 O O . SER A 1 83 ? 3.165 2.777 12.559 1.00 97.31 83 SER A O 1
ATOM 635 N N . ASN A 1 84 ? 3.759 2.427 10.422 1.00 97.75 84 ASN A N 1
ATOM 636 C CA . ASN A 1 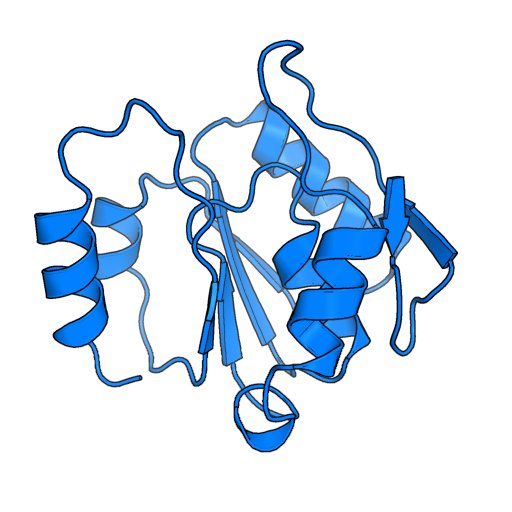84 ? 2.707 3.267 9.867 1.00 97.75 84 ASN A CA 1
ATOM 637 C C . ASN A 1 84 ? 1.328 2.628 10.083 1.00 97.75 84 ASN A C 1
ATOM 639 O O . ASN A 1 84 ? 0.449 3.318 10.594 1.00 97.75 84 ASN A O 1
ATOM 643 N N . LEU A 1 85 ? 1.170 1.331 9.790 1.00 98.25 85 LEU A N 1
ATOM 644 C CA . LEU A 1 85 ? -0.071 0.574 10.007 1.00 98.25 85 LEU A CA 1
ATOM 645 C C . LEU A 1 85 ? -0.523 0.595 11.473 1.00 98.25 85 LEU A C 1
ATOM 647 O O . LEU A 1 85 ? -1.702 0.807 11.754 1.00 98.25 85 LEU A O 1
ATOM 651 N N . GLU A 1 86 ? 0.414 0.448 12.412 1.00 97.69 86 GLU A N 1
ATOM 652 C CA . GLU A 1 86 ? 0.133 0.566 13.847 1.00 97.69 86 GLU A CA 1
ATOM 653 C C . GLU A 1 86 ? -0.368 1.970 14.205 1.00 97.69 86 GLU A C 1
ATOM 655 O O . GLU A 1 86 ? -1.380 2.124 14.886 1.00 97.69 86 GLU A O 1
ATOM 660 N N . SER A 1 87 ? 0.305 3.014 13.710 1.00 96.75 87 SER A N 1
ATOM 661 C CA . SER A 1 87 ? -0.057 4.407 14.011 1.00 96.75 87 SER A CA 1
ATOM 662 C C . SER A 1 87 ? -1.395 4.849 13.401 1.00 96.75 87 SER A C 1
ATOM 664 O O . SER A 1 87 ? -2.043 5.777 13.904 1.00 96.75 87 SER A O 1
ATOM 666 N N . THR A 1 88 ? -1.817 4.194 12.318 1.00 97.06 88 THR A N 1
ATOM 667 C CA . THR A 1 88 ? -3.109 4.423 11.670 1.00 97.06 88 THR A CA 1
ATOM 668 C C . THR A 1 88 ? -4.210 3.506 12.191 1.00 97.06 88 THR A C 1
ATOM 670 O O . THR A 1 88 ? -5.370 3.765 11.906 1.00 97.06 88 THR A O 1
ATOM 673 N N . GLY A 1 89 ? -3.881 2.485 12.989 1.00 96.88 89 GLY A N 1
ATOM 674 C CA . GLY A 1 89 ? -4.851 1.504 13.484 1.00 96.88 89 GLY A CA 1
ATOM 675 C C . GLY A 1 89 ? -5.323 0.511 12.417 1.00 96.88 89 GLY A C 1
ATOM 676 O O . GLY A 1 89 ? -6.341 -0.148 12.600 1.00 96.88 89 GLY A O 1
ATOM 677 N N . LEU A 1 90 ? -4.592 0.391 11.306 1.00 98.06 90 LEU A N 1
ATOM 678 C CA . LEU A 1 90 ? -4.986 -0.405 10.139 1.00 98.06 90 LEU A CA 1
ATOM 679 C C . LEU A 1 90 ? -4.353 -1.805 10.110 1.00 98.06 90 LEU A C 1
ATOM 681 O O . LEU A 1 90 ? -4.591 -2.568 9.178 1.00 98.06 90 LEU A O 1
ATOM 685 N N . THR A 1 91 ? -3.572 -2.171 11.130 1.00 98.00 91 THR A N 1
ATOM 686 C CA . THR A 1 91 ? -2.843 -3.449 11.199 1.00 98.00 91 THR A CA 1
ATOM 687 C C . THR A 1 91 ? -3.736 -4.677 10.992 1.00 98.00 91 THR A C 1
ATOM 689 O O . THR A 1 91 ? -3.301 -5.642 10.377 1.00 98.00 91 THR A O 1
ATOM 692 N N . ALA A 1 92 ? -4.989 -4.649 11.456 1.00 97.94 92 ALA A N 1
ATOM 693 C CA . ALA A 1 92 ? -5.913 -5.781 11.321 1.00 97.94 92 ALA A CA 1
ATOM 694 C C . ALA A 1 92 ? -6.376 -6.045 9.874 1.00 97.94 92 ALA A C 1
ATOM 696 O O . ALA A 1 92 ? -6.886 -7.125 9.594 1.00 97.94 92 ALA A O 1
ATOM 697 N N . LYS A 1 93 ? -6.203 -5.072 8.971 1.00 98.19 93 LYS A N 1
ATOM 698 C CA . LYS A 1 93 ? -6.603 -5.142 7.558 1.00 98.19 93 LYS A CA 1
ATOM 699 C C . LYS A 1 93 ? -5.404 -5.272 6.614 1.00 98.19 93 LYS A C 1
ATOM 701 O O . LYS A 1 93 ? -5.510 -4.987 5.425 1.00 98.19 93 LYS A O 1
ATOM 706 N N . ALA A 1 94 ? -4.232 -5.614 7.139 1.00 98.19 94 ALA A N 1
ATOM 707 C CA . ALA A 1 94 ? -2.996 -5.529 6.383 1.00 98.19 94 ALA A CA 1
ATOM 708 C C . ALA A 1 94 ? -2.034 -6.668 6.699 1.00 98.19 94 ALA A C 1
ATOM 710 O O . ALA A 1 94 ? -1.932 -7.131 7.836 1.00 98.19 94 ALA A O 1
ATOM 711 N N . LYS A 1 95 ? -1.232 -7.044 5.702 1.00 97.69 95 LYS A N 1
ATOM 712 C CA . LYS A 1 95 ? -0.067 -7.907 5.903 1.00 97.69 95 LYS A CA 1
ATOM 713 C C . LYS A 1 95 ? 1.127 -7.403 5.113 1.00 97.69 95 LYS A C 1
ATOM 715 O O . LYS A 1 95 ? 1.012 -7.061 3.945 1.00 97.69 95 LYS A O 1
ATOM 720 N N . VAL A 1 96 ? 2.284 -7.368 5.772 1.00 97.88 96 VAL A N 1
ATOM 721 C CA . VAL A 1 96 ? 3.553 -6.954 5.165 1.00 97.88 96 VAL A CA 1
ATOM 722 C C . VAL A 1 96 ? 4.374 -8.192 4.830 1.00 97.88 96 VAL A C 1
ATOM 724 O O . VAL A 1 96 ? 4.729 -8.975 5.714 1.00 97.88 96 VAL A O 1
ATOM 727 N N . HIS A 1 97 ? 4.687 -8.358 3.552 1.00 97.00 97 HIS A N 1
ATOM 728 C CA . HIS A 1 97 ? 5.466 -9.455 2.998 1.00 97.00 97 HIS A CA 1
ATOM 729 C C . HIS A 1 97 ? 6.841 -8.943 2.603 1.00 97.00 97 HIS A C 1
ATOM 731 O O . HIS A 1 97 ? 6.988 -8.131 1.689 1.00 97.00 97 HIS A O 1
ATOM 737 N N . ARG A 1 98 ? 7.870 -9.444 3.292 1.00 95.62 98 ARG A N 1
ATOM 738 C CA . ARG A 1 98 ? 9.256 -9.106 2.971 1.00 95.62 98 ARG A CA 1
ATOM 739 C C . ARG A 1 98 ? 9.805 -10.015 1.879 1.00 95.62 98 ARG A C 1
ATOM 741 O O . ARG A 1 98 ? 10.581 -10.924 2.177 1.00 95.62 98 ARG A O 1
ATOM 748 N N . LEU A 1 99 ? 9.357 -9.784 0.650 1.00 94.69 99 LEU A N 1
ATOM 749 C CA . LEU A 1 99 ? 9.654 -10.593 -0.531 1.00 94.69 99 LEU A CA 1
ATOM 750 C C . LEU A 1 99 ? 10.038 -9.697 -1.711 1.00 94.69 99 LEU A C 1
ATOM 752 O O . LEU A 1 99 ? 9.665 -8.526 -1.753 1.00 94.69 99 LEU A O 1
ATOM 756 N N . ASP A 1 100 ? 10.760 -10.273 -2.671 1.00 92.06 100 ASP A N 1
ATOM 757 C CA . ASP A 1 100 ? 10.861 -9.688 -4.007 1.00 92.06 100 ASP A CA 1
ATOM 758 C C . ASP A 1 100 ? 9.496 -9.740 -4.713 1.00 92.06 100 ASP A C 1
ATOM 760 O O . ASP A 1 100 ? 8.699 -10.655 -4.487 1.00 92.06 100 ASP A O 1
ATOM 764 N N . VAL A 1 101 ? 9.234 -8.766 -5.583 1.00 91.69 101 VAL A N 1
ATOM 765 C CA . VAL A 1 101 ? 7.950 -8.625 -6.274 1.00 91.69 101 VAL A CA 1
ATOM 766 C C . VAL A 1 101 ? 7.610 -9.837 -7.148 1.00 91.69 101 VAL A C 1
ATOM 768 O O . VAL A 1 101 ? 6.478 -10.316 -7.113 1.00 91.69 101 VAL A O 1
ATOM 771 N N . PHE A 1 102 ? 8.583 -10.401 -7.869 1.00 90.62 102 PHE A N 1
ATOM 772 C CA . PHE A 1 102 ? 8.358 -11.567 -8.724 1.00 90.62 102 PHE A CA 1
ATOM 773 C C . PHE A 1 102 ? 8.100 -12.813 -7.879 1.00 90.62 102 PHE A C 1
ATOM 775 O O . PHE A 1 102 ? 7.234 -13.626 -8.199 1.00 90.62 102 PHE A O 1
ATOM 782 N N . GLN A 1 103 ? 8.796 -12.938 -6.746 1.00 91.81 103 GLN A N 1
ATOM 783 C CA . GLN A 1 103 ? 8.519 -14.002 -5.786 1.00 91.81 103 GLN A CA 1
ATOM 784 C C . GLN A 1 103 ? 7.112 -13.865 -5.187 1.00 91.81 103 GLN A C 1
ATOM 786 O O . GLN A 1 103 ? 6.405 -14.865 -5.043 1.00 91.81 103 GLN A O 1
ATOM 791 N N . ALA A 1 104 ? 6.677 -12.649 -4.851 1.00 92.44 104 ALA A N 1
ATOM 792 C CA . ALA A 1 104 ? 5.336 -12.404 -4.330 1.00 92.44 104 ALA A CA 1
ATOM 793 C C . ALA A 1 104 ? 4.255 -12.798 -5.350 1.00 92.44 104 ALA A C 1
ATOM 795 O O . ALA A 1 104 ? 3.307 -13.499 -4.993 1.00 92.44 104 ALA A O 1
ATOM 796 N N . LEU A 1 105 ? 4.446 -12.459 -6.629 1.00 89.81 105 LEU A N 1
ATOM 797 C CA . LEU A 1 105 ? 3.544 -12.852 -7.718 1.00 89.81 105 LEU A CA 1
ATOM 798 C C . LEU A 1 105 ? 3.474 -14.363 -7.969 1.00 89.81 105 LEU A C 1
ATOM 800 O O . LEU A 1 105 ? 2.515 -14.821 -8.581 1.00 89.81 105 LEU A O 1
ATOM 804 N N . GLN A 1 106 ? 4.426 -15.156 -7.484 1.00 89.12 106 GLN A N 1
ATOM 805 C CA . GLN A 1 106 ? 4.368 -16.621 -7.571 1.00 89.12 106 GLN A CA 1
ATOM 806 C C . GLN A 1 106 ? 3.803 -17.273 -6.305 1.00 89.12 106 GLN A C 1
ATOM 808 O O . GLN A 1 106 ? 3.223 -18.354 -6.371 1.00 89.12 106 GLN A O 1
ATOM 813 N N . THR A 1 107 ? 3.983 -16.640 -5.144 1.00 90.25 107 THR A N 1
ATOM 814 C CA . THR A 1 107 ? 3.767 -17.286 -3.838 1.00 90.25 107 THR A CA 1
ATOM 815 C C . THR A 1 107 ? 2.537 -16.795 -3.093 1.00 90.25 107 THR A C 1
ATOM 817 O O . THR A 1 107 ? 1.984 -17.548 -2.290 1.00 90.25 107 THR A O 1
ATOM 820 N N . LEU A 1 108 ? 2.093 -15.557 -3.327 1.00 90.62 108 LEU A N 1
ATOM 821 C CA . LEU A 1 108 ? 0.923 -15.029 -2.638 1.00 90.62 108 LEU A CA 1
ATOM 822 C C . LEU A 1 108 ? -0.346 -15.699 -3.177 1.00 90.62 108 LEU A C 1
ATOM 824 O O . LEU A 1 108 ? -0.567 -15.693 -4.392 1.00 90.62 108 LEU A O 1
ATOM 828 N N . PRO A 1 109 ? -1.186 -16.287 -2.308 1.00 82.19 109 PRO A N 1
ATOM 829 C CA . PRO A 1 109 ? -2.433 -16.905 -2.726 1.00 82.19 109 PRO A CA 1
ATOM 830 C C . PRO A 1 109 ? -3.569 -15.878 -2.831 1.00 82.19 109 PRO A C 1
ATOM 832 O O . PRO A 1 109 ? -3.684 -14.955 -2.020 1.00 82.19 109 PRO A O 1
ATOM 835 N N . GLY A 1 110 ? -4.476 -16.123 -3.775 1.00 79.12 110 GLY A N 1
ATOM 836 C CA . GLY A 1 110 ? -5.737 -15.398 -3.912 1.00 79.12 110 GLY A CA 1
ATOM 837 C C . GLY A 1 110 ? -5.771 -14.382 -5.049 1.00 79.12 110 GLY A C 1
ATOM 838 O O . GLY A 1 110 ? -4.756 -14.100 -5.697 1.00 79.12 110 GLY A O 1
ATOM 839 N N . ASN A 1 111 ? -6.983 -13.869 -5.247 1.00 87.19 111 ASN A N 1
ATOM 840 C CA . ASN A 1 111 ? -7.322 -12.843 -6.223 1.00 87.19 111 ASN A CA 1
ATOM 841 C C . ASN A 1 111 ? -7.329 -11.478 -5.527 1.00 87.19 111 ASN A C 1
ATOM 843 O O . ASN A 1 111 ? -7.556 -11.394 -4.311 1.00 87.19 111 ASN A O 1
ATOM 847 N N . TYR A 1 112 ? -7.051 -10.440 -6.301 1.00 93.19 112 TYR A N 1
ATOM 848 C CA . TYR A 1 112 ? -6.949 -9.060 -5.845 1.00 93.19 112 TYR A CA 1
ATOM 849 C C . TYR A 1 112 ? -7.732 -8.195 -6.807 1.00 93.19 112 TYR A C 1
ATOM 851 O O . TYR A 1 112 ? -7.491 -8.300 -7.991 1.00 93.19 112 TYR A O 1
ATOM 859 N N . ASP A 1 113 ? -8.573 -7.299 -6.317 1.00 93.94 113 ASP A N 1
ATOM 860 C CA . ASP A 1 113 ? -9.396 -6.439 -7.172 1.00 93.94 113 ASP A CA 1
ATOM 861 C C . ASP A 1 113 ? -8.578 -5.276 -7.771 1.00 93.94 113 ASP A C 1
ATOM 863 O O . ASP A 1 113 ? -8.900 -4.726 -8.825 1.00 93.94 113 ASP A O 1
ATOM 867 N N . LEU A 1 114 ? -7.471 -4.915 -7.107 1.00 94.12 114 LEU A N 1
ATOM 868 C CA . LEU A 1 114 ? -6.564 -3.855 -7.535 1.00 94.12 114 LEU A CA 1
ATOM 869 C C . LEU A 1 114 ? -5.109 -4.183 -7.182 1.00 94.12 114 LEU A C 1
ATOM 871 O O . LEU A 1 114 ? -4.785 -4.515 -6.042 1.00 94.12 114 LEU A O 1
ATOM 875 N N . ALA A 1 115 ? -4.207 -3.995 -8.145 1.00 94.31 115 ALA A N 1
ATOM 876 C CA . ALA A 1 115 ? -2.766 -3.992 -7.914 1.00 94.31 115 ALA A CA 1
ATOM 877 C C . ALA A 1 115 ? -2.203 -2.570 -8.069 1.00 94.31 115 ALA A C 1
ATOM 879 O O . ALA A 1 115 ? -2.392 -1.917 -9.095 1.00 94.31 115 ALA A O 1
ATOM 880 N N . LEU A 1 116 ? -1.485 -2.098 -7.052 1.00 93.38 116 LEU A N 1
ATOM 881 C CA . LEU A 1 116 ? -0.762 -0.831 -7.045 1.00 93.38 116 LEU A CA 1
ATOM 882 C C . LEU A 1 116 ? 0.721 -1.099 -7.307 1.00 93.38 116 LEU A C 1
ATOM 884 O O . LEU A 1 116 ? 1.343 -1.943 -6.657 1.00 93.38 116 LEU A O 1
ATOM 888 N N . MET A 1 117 ? 1.288 -0.375 -8.272 1.00 89.56 117 MET A N 1
ATOM 889 C CA . MET A 1 117 ? 2.676 -0.539 -8.698 1.00 89.56 117 MET A CA 1
ATOM 890 C C . MET A 1 117 ? 3.343 0.820 -8.912 1.00 89.56 117 MET A C 1
ATOM 892 O O . MET A 1 117 ? 3.000 1.540 -9.845 1.00 89.56 117 MET A O 1
ATOM 896 N N . ASP A 1 118 ? 4.328 1.139 -8.070 1.00 85.50 118 ASP A N 1
ATOM 897 C CA . ASP A 1 118 ? 5.224 2.298 -8.215 1.00 85.50 118 ASP A CA 1
ATOM 898 C C . ASP A 1 118 ? 6.687 1.810 -8.315 1.00 85.50 118 ASP A C 1
ATOM 900 O O . ASP A 1 118 ? 7.467 1.944 -7.367 1.00 85.50 118 ASP A O 1
ATOM 904 N N . PRO A 1 119 ? 7.057 1.120 -9.416 1.00 84.38 119 PRO A N 1
ATOM 905 C CA . PRO A 1 119 ? 8.376 0.518 -9.558 1.00 84.38 119 PRO A CA 1
ATOM 906 C C . PRO A 1 119 ? 9.476 1.586 -9.680 1.00 84.38 119 PRO A C 1
ATOM 908 O O . PRO A 1 119 ? 9.259 2.674 -10.221 1.00 84.38 119 PRO A O 1
ATOM 911 N N . PRO A 1 120 ? 10.715 1.285 -9.257 1.00 80.31 120 PRO A N 1
ATOM 912 C CA . PRO A 1 120 ? 11.829 2.209 -9.423 1.00 80.31 120 PRO A CA 1
ATOM 913 C C . PRO A 1 120 ? 12.157 2.434 -10.909 1.00 80.31 120 PRO A C 1
ATOM 915 O O . PRO A 1 120 ? 12.283 1.483 -11.675 1.00 80.31 120 PRO A O 1
ATOM 918 N N . TYR A 1 121 ? 12.421 3.687 -11.302 1.00 72.25 121 TYR A N 1
ATOM 919 C CA . TYR A 1 121 ? 12.679 4.092 -12.701 1.00 72.25 121 TYR A CA 1
ATOM 920 C C . TYR A 1 121 ? 13.739 3.274 -13.458 1.00 72.25 121 TYR A C 1
ATOM 922 O O . TYR A 1 121 ? 13.718 3.230 -14.682 1.00 72.25 121 TYR A O 1
ATOM 930 N N . LYS A 1 122 ? 14.706 2.674 -12.753 1.00 75.81 122 LYS A N 1
ATOM 931 C CA . LYS A 1 122 ? 15.804 1.896 -13.356 1.00 75.81 122 LYS A CA 1
ATOM 932 C C . LYS A 1 122 ? 15.506 0.393 -13.454 1.00 75.81 122 LYS A C 1
ATOM 934 O O . LYS A 1 122 ? 16.428 -0.391 -13.662 1.00 75.81 122 LYS A O 1
ATOM 939 N N . MET A 1 123 ? 14.257 -0.027 -13.262 1.00 77.12 123 MET A N 1
ATOM 940 C CA . MET A 1 123 ? 13.873 -1.432 -13.350 1.00 77.12 123 MET A CA 1
ATOM 941 C C . MET A 1 123 ? 13.793 -1.878 -14.816 1.00 77.12 123 MET A C 1
ATOM 943 O O . MET A 1 123 ? 12.901 -1.463 -15.545 1.00 77.12 123 MET A O 1
ATOM 947 N N . GLY A 1 124 ? 14.719 -2.738 -15.247 1.00 74.75 124 GLY A N 1
ATOM 948 C CA . GLY A 1 124 ? 14.788 -3.226 -16.634 1.00 74.75 124 GLY A CA 1
ATOM 949 C C . GLY A 1 124 ? 13.743 -4.283 -17.021 1.00 74.75 124 GLY A C 1
ATOM 950 O O . GLY A 1 124 ? 13.652 -4.620 -18.193 1.00 74.75 124 GLY A O 1
ATOM 951 N N . ASN A 1 125 ? 12.956 -4.797 -16.067 1.00 78.94 125 ASN A N 1
ATOM 952 C CA . ASN A 1 125 ? 12.065 -5.954 -16.258 1.00 78.94 125 ASN A CA 1
ATOM 953 C C . ASN A 1 125 ? 10.573 -5.608 -16.093 1.00 78.94 125 ASN A C 1
ATOM 955 O O . ASN A 1 125 ? 9.794 -6.446 -15.640 1.00 78.94 125 ASN A O 1
ATOM 959 N N . LEU A 1 126 ? 10.173 -4.372 -16.405 1.00 83.31 126 LEU A N 1
ATOM 960 C CA . LEU A 1 126 ? 8.790 -3.931 -16.208 1.00 83.31 126 LEU A CA 1
ATOM 961 C C . LEU A 1 126 ? 7.797 -4.686 -17.106 1.00 83.31 126 LEU A C 1
ATOM 963 O O . LEU A 1 126 ? 6.731 -5.062 -16.632 1.00 83.31 126 LEU A O 1
ATOM 967 N N . ASP A 1 127 ? 8.162 -4.975 -18.356 1.00 84.12 127 ASP A N 1
ATOM 968 C CA . ASP A 1 127 ? 7.278 -5.687 -19.293 1.00 84.12 127 ASP A CA 1
ATOM 969 C C . ASP A 1 127 ? 6.932 -7.096 -18.788 1.00 84.12 127 ASP A C 1
ATOM 971 O O . ASP A 1 127 ? 5.767 -7.483 -18.743 1.00 84.12 127 ASP A O 1
ATOM 975 N N . ASN A 1 128 ? 7.940 -7.830 -18.308 1.00 84.50 128 ASN A N 1
ATOM 976 C CA . ASN A 1 128 ? 7.754 -9.152 -17.710 1.00 84.50 128 ASN A CA 1
ATOM 977 C C . ASN A 1 128 ? 6.874 -9.077 -16.448 1.00 84.50 128 ASN A C 1
ATOM 979 O O . ASN A 1 128 ? 6.006 -9.920 -16.234 1.00 84.50 128 ASN A O 1
ATOM 983 N N . LEU A 1 129 ? 7.057 -8.040 -15.626 1.00 85.75 129 LEU A N 1
ATOM 984 C CA . LEU A 1 129 ? 6.220 -7.833 -14.448 1.00 85.75 129 LEU A CA 1
ATOM 985 C C . LEU A 1 129 ? 4.747 -7.628 -14.826 1.00 85.75 129 LEU A C 1
ATOM 987 O O . LEU A 1 129 ? 3.871 -8.242 -14.222 1.00 85.75 129 LEU A O 1
ATOM 991 N N . MET A 1 130 ? 4.477 -6.802 -15.838 1.00 85.25 130 MET A N 1
ATOM 992 C CA . MET A 1 130 ? 3.120 -6.558 -16.335 1.00 85.25 130 MET A CA 1
ATOM 993 C C . MET A 1 130 ? 2.477 -7.834 -16.894 1.00 85.25 130 MET A C 1
ATOM 995 O O . MET A 1 130 ? 1.291 -8.084 -16.664 1.00 85.25 130 MET A O 1
ATOM 999 N N . GLU A 1 131 ? 3.254 -8.677 -17.576 1.00 85.94 131 GLU A N 1
ATOM 1000 C CA . GLU A 1 131 ? 2.791 -9.979 -18.063 1.00 85.94 131 GLU A CA 1
ATOM 1001 C C . GLU A 1 131 ? 2.410 -10.907 -16.898 1.00 85.94 131 GLU A C 1
ATOM 1003 O O . GLU A 1 131 ? 1.319 -11.472 -16.889 1.00 85.94 131 GLU A O 1
ATOM 1008 N N . GLN A 1 132 ? 3.237 -10.991 -15.852 1.00 83.69 132 GLN A N 1
ATOM 1009 C CA . GLN A 1 132 ? 2.924 -11.809 -14.675 1.00 83.69 132 GLN A CA 1
ATOM 1010 C C . GLN A 1 132 ? 1.713 -11.296 -13.887 1.00 83.69 132 GLN A C 1
ATOM 1012 O O . GLN A 1 132 ? 0.934 -12.101 -13.380 1.00 83.69 132 GLN A O 1
ATOM 1017 N N . VAL A 1 133 ? 1.537 -9.976 -13.781 1.00 84.69 133 VAL A N 1
ATOM 1018 C CA . VAL A 1 133 ? 0.363 -9.384 -13.121 1.00 84.69 133 VAL A CA 1
ATOM 1019 C C . VAL A 1 133 ? -0.908 -9.676 -13.914 1.00 84.69 133 VAL A C 1
ATOM 1021 O O . VAL A 1 133 ? -1.898 -10.082 -13.319 1.00 84.69 133 VAL A O 1
ATOM 1024 N N . SER A 1 134 ? -0.879 -9.533 -15.241 1.00 82.50 134 SER A N 1
ATOM 1025 C CA . SER A 1 134 ? -2.054 -9.802 -16.087 1.00 82.50 134 SER A CA 1
ATOM 1026 C C . SER A 1 134 ? -2.399 -11.291 -16.204 1.00 82.50 134 SER A C 1
ATOM 1028 O O . SER A 1 134 ? -3.561 -11.636 -16.400 1.00 82.50 134 SER A O 1
ATOM 1030 N N . ALA A 1 135 ? -1.416 -12.182 -16.043 1.00 80.44 135 ALA A N 1
ATOM 1031 C CA . ALA A 1 135 ? -1.638 -13.624 -15.983 1.00 80.44 135 ALA A CA 1
ATOM 1032 C C . ALA A 1 135 ? -2.312 -14.084 -14.676 1.00 80.44 135 ALA A C 1
ATOM 1034 O O . ALA A 1 135 ? -2.801 -15.216 -14.605 1.00 80.44 135 ALA A O 1
ATOM 1035 N N . ARG A 1 136 ? -2.340 -13.240 -13.635 1.00 74.06 136 ARG A N 1
ATOM 1036 C CA . ARG A 1 136 ? -3.090 -13.524 -12.410 1.00 74.06 136 ARG A CA 1
ATOM 1037 C C . ARG A 1 136 ? -4.533 -13.043 -12.572 1.00 74.06 136 ARG A C 1
ATOM 1039 O O . ARG A 1 136 ? -4.739 -11.936 -13.059 1.00 74.06 136 ARG A O 1
ATOM 1046 N N . PRO A 1 137 ? -5.532 -13.833 -12.144 1.00 59.12 137 PRO A N 1
ATOM 1047 C CA . PRO A 1 137 ? -6.895 -13.337 -12.041 1.00 59.12 137 PRO A CA 1
ATOM 1048 C C . PRO A 1 137 ? -6.930 -12.220 -10.988 1.00 59.12 137 PRO A C 1
ATOM 1050 O O . PRO A 1 137 ? -6.782 -12.479 -9.789 1.00 59.12 137 PRO A O 1
ATOM 1053 N N . VAL A 1 138 ? -7.040 -10.991 -11.490 1.00 54.16 138 VAL A N 1
ATOM 1054 C CA . VAL A 1 138 ? -7.457 -9.793 -10.756 1.00 54.16 138 VAL A CA 1
ATOM 1055 C C . VAL A 1 138 ? -8.972 -9.891 -10.619 1.00 54.16 138 VAL A C 1
ATOM 1057 O O . VAL A 1 138 ? -9.626 -9.964 -11.687 1.00 54.16 138 VAL A O 1
#

Sequence (138 aa):
MRVAGGSEKGRRLKGAVTSNTRATTERVRAAIFNILDPNLYQGGRVLDLFSGTGSLGIEALSHGADWVDFVEWDRRQSAVITSNLESTGLTAKAKVHRLDVFQALQTLPGNYDLALMDPPYKMGNLDNLMEQVSARPV

pLDDT: mean 90.47, std 9.21, range [54.16, 98.31]

Secondary structure (DSSP, 8-state):
-B--SSTTTT-B-PPPSSTT--PPPHHHHHHHHHHS-GGGTTTSEEEETT-TTTHHHHHHHHTT-SEEEEE---HHHHHHHHHHHHHHT-GGGEEEE-S-HHHHHHH--S--SEEE----TT-TTHHHHHHHHHTS--